Protein AF-A0A6B3HRC8-F1 (afdb_monomer_lite)

Radius of gyration: 22.07 Å; chains: 1; bounding box: 41×52×75 Å

Sequence (141 aa):
MSVVTNTTTIGAIDAPSRRNTELALVIFAVAISVFAYANVGLALNGELPSGMLGYGAGLALLGGVAHLVVRRFAKYADPLLLPLATLLNGLGLALIWRLDQSERLLAHPSFAPAASKQLIFSAMGVALFVGVLLLLKDHRI

Secondary structure (DSSP, 8-state):
-------------PPP-THHHHHHHHHHHHHHHHHHHHHHHHHHHSS--TTHHHHHHHHHHHHHHHHHHHHHH-TTS-TTHHHHHHHHHHHHHHHHHHHHT-HHHHTSTT----HHHHHHHHHHHHHHHHHHHHH------

pLDDT: mean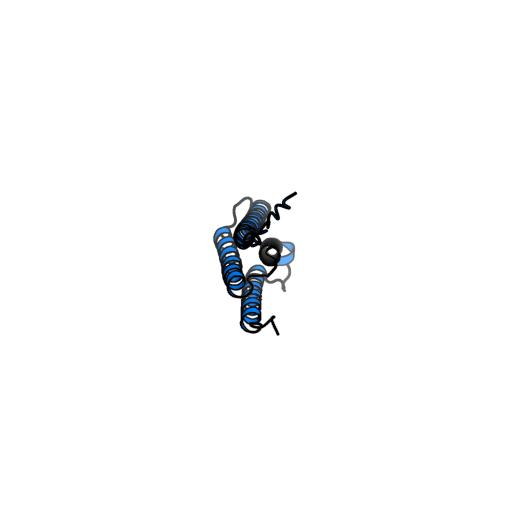 85.79, std 12.21, range [46.91, 97.81]

Foldseek 3Di:
DDDDDDPPPPDPPPDPQCLVVLLVLLLVLLVVLLVLLQVLCCVQPVDGDPCSVVLSVLLCVLLVVLSVLCVVQVSPDDSVPSSVVSNVLSNVLSVLVSVQPDPVQVPDPPHDRCSVVSSVVSVVVSVVVSVVSVVPSDPDD

Structure (mmCIF, N/CA/C/O backbone):
data_AF-A0A6B3HRC8-F1
#
_entry.id   AF-A0A6B3HRC8-F1
#
loop_
_atom_site.group_PDB
_atom_site.id
_atom_site.type_symbol
_atom_site.label_atom_id
_atom_site.label_alt_id
_atom_site.label_comp_id
_atom_site.label_asym_id
_atom_site.label_entity_id
_atom_site.label_seq_id
_atom_site.pdbx_PDB_ins_code
_atom_site.Cartn_x
_atom_site.Cartn_y
_atom_site.Cartn_z
_atom_site.occupancy
_atom_site.B_iso_or_equiv
_atom_site.auth_seq_id
_atom_site.auth_comp_id
_atom_site.auth_asym_id
_atom_site.auth_atom_id
_atom_site.pdbx_PDB_model_num
ATOM 1 N N . MET A 1 1 ? -20.552 32.355 56.752 1.00 49.25 1 MET A N 1
ATOM 2 C CA . MET A 1 1 ? -19.609 32.274 55.618 1.00 49.25 1 MET A CA 1
ATOM 3 C C . MET A 1 1 ? -19.989 31.030 54.821 1.00 49.25 1 MET A C 1
ATOM 5 O O . MET A 1 1 ? -19.709 29.930 55.272 1.00 49.25 1 MET A O 1
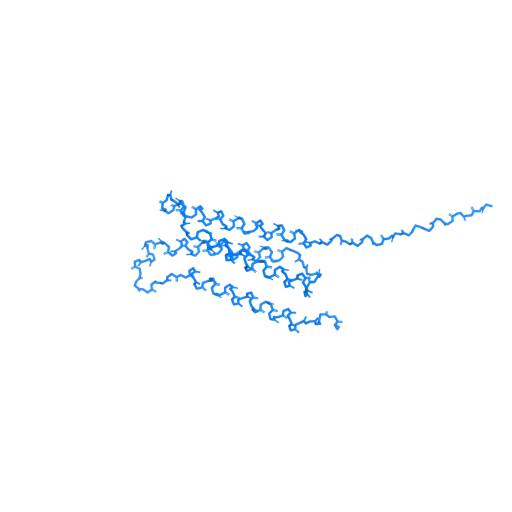ATOM 9 N N . SER A 1 2 ? -20.787 31.180 53.759 1.00 58.62 2 SER A N 1
ATOM 10 C CA . SER A 1 2 ? -21.321 30.059 52.970 1.00 58.62 2 SER A CA 1
ATOM 11 C C . SER A 1 2 ? -20.277 29.583 51.960 1.00 58.62 2 SER A C 1
ATOM 13 O O . SER A 1 2 ? -19.812 30.359 51.129 1.00 58.62 2 SER A O 1
ATOM 15 N N . VAL A 1 3 ? -19.889 28.312 52.048 1.00 65.38 3 VAL A N 1
ATOM 16 C CA . VAL A 1 3 ? -18.985 27.675 51.084 1.00 65.38 3 VAL A CA 1
ATOM 17 C C . VAL A 1 3 ? -19.793 27.337 49.832 1.00 65.38 3 VAL A C 1
ATOM 19 O O . VAL A 1 3 ? -20.737 26.556 49.897 1.00 65.38 3 VAL A O 1
ATOM 22 N N . VAL A 1 4 ? -19.442 27.947 48.700 1.00 66.88 4 VAL A N 1
ATOM 23 C CA . VAL A 1 4 ? -20.005 27.610 47.387 1.00 66.88 4 VAL A CA 1
ATOM 24 C C . VAL A 1 4 ? -19.203 26.439 46.820 1.00 66.88 4 VAL A C 1
ATOM 26 O O . VAL A 1 4 ? -18.062 26.607 46.395 1.00 66.88 4 VAL A O 1
ATOM 29 N N . THR A 1 5 ? -19.778 25.240 46.826 1.00 67.50 5 THR A N 1
ATOM 30 C CA . THR A 1 5 ? -19.217 24.062 46.154 1.00 67.50 5 THR A CA 1
ATOM 31 C C . THR A 1 5 ? -19.609 24.077 44.678 1.00 67.50 5 THR A C 1
ATOM 33 O O . THR A 1 5 ? -20.665 23.588 44.283 1.00 67.50 5 THR A O 1
ATOM 36 N N . ASN A 1 6 ? -18.740 24.636 43.836 1.00 67.12 6 ASN A N 1
ATOM 37 C CA . ASN A 1 6 ? -18.862 24.495 42.387 1.00 67.12 6 ASN A CA 1
ATOM 38 C C . ASN A 1 6 ? -18.489 23.059 41.996 1.00 67.12 6 ASN A C 1
ATOM 40 O O . ASN A 1 6 ? -17.318 22.686 41.993 1.00 67.12 6 ASN A O 1
ATOM 44 N N . THR A 1 7 ? -19.496 22.238 41.695 1.00 66.56 7 THR A N 1
ATOM 45 C CA . THR A 1 7 ? -19.292 20.883 41.168 1.00 66.56 7 THR A CA 1
ATOM 46 C C . THR A 1 7 ? -18.969 20.990 39.682 1.00 66.56 7 THR A C 1
ATOM 48 O O . THR A 1 7 ? -19.862 21.044 38.837 1.00 66.56 7 THR A O 1
ATOM 51 N N . THR A 1 8 ? -17.682 21.059 39.349 1.00 65.81 8 THR A N 1
ATOM 52 C CA . THR A 1 8 ? -17.224 21.009 37.959 1.00 65.81 8 THR A CA 1
ATOM 53 C C . THR A 1 8 ? -17.421 19.588 37.437 1.00 65.81 8 THR A C 1
ATOM 55 O O . THR A 1 8 ? -16.609 18.701 37.692 1.00 65.81 8 THR A O 1
ATOM 58 N N . THR A 1 9 ? -18.517 19.351 36.715 1.00 63.00 9 THR A N 1
ATOM 59 C CA . THR A 1 9 ? -18.684 18.121 35.933 1.00 63.00 9 THR A CA 1
ATOM 60 C C . THR A 1 9 ? -17.689 18.185 34.779 1.00 63.00 9 THR A C 1
ATOM 62 O O . THR A 1 9 ? -17.955 18.818 33.759 1.00 63.00 9 THR A O 1
ATOM 65 N N . ILE A 1 10 ? -16.512 17.574 34.940 1.00 62.75 10 ILE A N 1
ATOM 66 C CA . ILE A 1 10 ? -15.626 17.305 33.807 1.00 62.75 10 ILE A CA 1
ATOM 67 C C . ILE A 1 10 ? -16.312 16.199 33.011 1.00 62.75 10 ILE A C 1
ATOM 69 O O . ILE A 1 10 ? -16.168 15.016 33.313 1.00 62.75 10 ILE A O 1
ATOM 73 N N . GLY A 1 11 ? -17.132 16.592 32.035 1.00 58.28 11 GLY A N 1
ATOM 74 C CA . GLY A 1 11 ? -17.613 15.662 31.027 1.00 58.28 11 GLY A CA 1
ATOM 75 C C . GLY A 1 11 ? -16.391 14.997 30.410 1.00 58.28 11 GLY A C 1
ATOM 76 O O . GLY A 1 11 ? -15.488 15.692 29.941 1.00 58.28 11 GLY A O 1
ATOM 77 N N . ALA A 1 12 ? -16.327 13.667 30.466 1.00 60.91 12 ALA A N 1
ATOM 78 C CA . ALA A 1 12 ? -15.347 12.917 29.704 1.00 60.91 12 ALA A CA 1
ATOM 79 C C . ALA A 1 12 ? -15.571 13.292 28.237 1.00 60.91 12 ALA A C 1
ATOM 81 O O . ALA A 1 12 ? -16.543 12.871 27.616 1.00 60.91 12 ALA A O 1
ATOM 82 N N . ILE A 1 13 ? -14.727 14.179 27.718 1.00 58.00 13 ILE A N 1
ATOM 83 C CA . ILE A 1 13 ? -14.684 14.489 26.299 1.00 58.00 13 ILE A CA 1
ATOM 84 C C . ILE A 1 13 ? -14.255 13.173 25.662 1.00 58.00 13 ILE A C 1
ATOM 86 O O . ILE A 1 13 ? -13.086 12.797 25.766 1.00 58.00 13 ILE A O 1
ATOM 90 N N . ASP A 1 14 ? -15.214 12.419 25.120 1.00 57.19 14 ASP A N 1
ATOM 91 C CA . ASP A 1 14 ? -14.925 11.187 24.398 1.00 57.19 14 ASP A CA 1
ATOM 92 C C . ASP A 1 14 ? -13.821 11.508 23.394 1.00 57.19 14 ASP A C 1
ATOM 94 O O . ASP A 1 14 ? -13.958 12.421 22.571 1.00 57.19 14 ASP A O 1
ATOM 98 N N . ALA A 1 15 ? -12.687 10.813 23.514 1.00 55.28 15 ALA A N 1
ATOM 99 C CA . ALA A 1 15 ? -11.543 11.071 22.659 1.00 55.28 15 ALA A CA 1
ATOM 100 C C . ALA A 1 15 ? -12.014 11.007 21.194 1.00 55.28 15 ALA A C 1
ATOM 102 O O . ALA A 1 15 ? -12.642 10.013 20.807 1.00 55.28 15 ALA A O 1
ATOM 103 N N . PRO A 1 16 ? -11.754 12.047 20.377 1.00 58.09 16 PRO A N 1
ATOM 104 C CA . PRO A 1 16 ? -12.286 12.127 19.024 1.00 58.09 16 PRO A CA 1
ATOM 105 C C . PRO A 1 16 ? -11.946 10.853 18.254 1.00 58.09 16 PRO A C 1
ATOM 107 O O . PRO A 1 16 ? -10.816 10.356 18.314 1.00 58.09 16 PRO A O 1
ATOM 110 N N . SER A 1 17 ? -12.933 10.286 17.552 1.00 61.25 17 SER A N 1
ATOM 111 C CA . SER A 1 17 ? -12.747 9.003 16.879 1.00 61.25 17 SER A CA 1
ATOM 112 C C . SER A 1 17 ? -11.637 9.131 15.832 1.00 61.25 17 SER A C 1
ATOM 114 O O . SER A 1 17 ? -11.820 9.767 14.793 1.00 61.25 17 SER A O 1
ATOM 116 N N . ARG A 1 18 ? -10.487 8.496 16.072 1.00 71.56 18 ARG A N 1
ATOM 117 C CA . ARG A 1 18 ? -9.304 8.575 15.195 1.00 71.56 18 ARG A CA 1
ATOM 118 C C . ARG A 1 18 ? -9.462 7.830 13.856 1.00 71.56 18 ARG A C 1
ATOM 120 O O . ARG A 1 18 ? -8.503 7.683 13.108 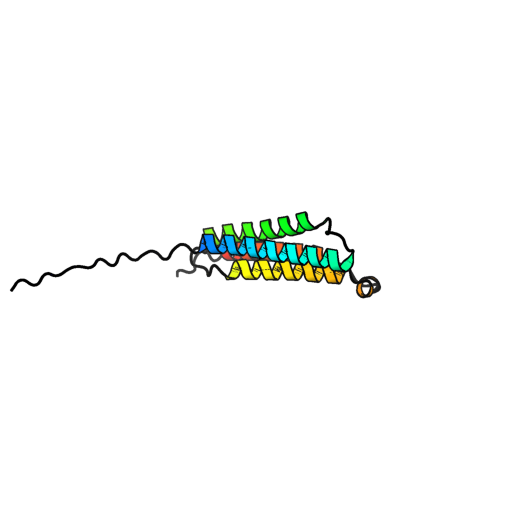1.00 71.56 18 ARG A O 1
ATOM 127 N N . ARG A 1 19 ? -10.671 7.357 13.526 1.00 77.75 19 ARG A N 1
ATOM 128 C CA . ARG A 1 19 ? -10.963 6.558 12.320 1.00 77.75 19 ARG A CA 1
ATOM 129 C C . ARG A 1 19 ? -10.995 7.383 11.038 1.00 77.75 19 ARG A C 1
ATOM 131 O O . ARG A 1 19 ? -10.601 6.879 9.996 1.00 77.75 19 ARG A O 1
ATOM 138 N N . ASN A 1 20 ? -11.390 8.654 11.112 1.00 84.50 20 ASN A N 1
ATOM 139 C CA . ASN A 1 20 ? -11.276 9.554 9.959 1.00 84.50 20 ASN A CA 1
ATOM 140 C C . ASN A 1 20 ? -9.801 9.830 9.632 1.00 84.50 20 ASN A C 1
ATOM 142 O O . ASN A 1 20 ? -9.429 9.885 8.464 1.00 84.50 20 ASN A O 1
ATOM 146 N N . THR A 1 21 ? -8.955 9.936 10.664 1.00 87.12 21 THR A N 1
ATOM 147 C CA . THR A 1 21 ? -7.500 10.036 10.508 1.00 87.12 21 THR A CA 1
ATOM 148 C C . THR A 1 21 ? -6.928 8.770 9.882 1.00 87.12 21 THR A C 1
ATOM 150 O O . THR A 1 21 ? -6.150 8.869 8.946 1.00 87.12 21 THR A O 1
ATOM 153 N N . GLU A 1 22 ? -7.350 7.588 10.336 1.00 91.25 22 GLU A N 1
ATOM 154 C CA . GLU A 1 22 ? -6.955 6.318 9.716 1.00 91.25 22 GLU A CA 1
ATOM 155 C C . GLU A 1 22 ? -7.315 6.272 8.226 1.00 91.25 22 GLU A C 1
ATOM 157 O O . GLU A 1 22 ? -6.445 5.983 7.413 1.00 91.25 22 GLU A O 1
ATOM 162 N N . LEU A 1 23 ? -8.554 6.613 7.846 1.00 91.94 23 LEU A N 1
ATOM 163 C CA . LEU A 1 23 ? -8.960 6.641 6.437 1.00 91.94 23 LEU A CA 1
ATOM 164 C C . LEU A 1 23 ? -8.097 7.612 5.620 1.00 91.94 23 LEU A C 1
ATOM 166 O O . LEU A 1 23 ? -7.625 7.255 4.542 1.00 91.94 23 LEU A O 1
ATOM 170 N N . ALA A 1 24 ? -7.857 8.820 6.141 1.00 93.88 24 ALA A N 1
ATOM 171 C CA . ALA A 1 24 ? -6.999 9.803 5.487 1.00 93.88 24 ALA A CA 1
ATOM 172 C C . ALA A 1 24 ? -5.567 9.274 5.303 1.00 93.88 24 ALA A C 1
ATOM 174 O O . ALA A 1 24 ? -4.982 9.436 4.235 1.00 93.88 24 ALA A O 1
ATOM 175 N N . LEU A 1 25 ? -5.025 8.588 6.313 1.00 94.12 25 LEU A N 1
ATOM 176 C CA . LEU A 1 25 ? -3.702 7.975 6.255 1.00 94.12 25 LEU A CA 1
ATOM 177 C C . LEU A 1 25 ? -3.649 6.786 5.287 1.00 94.12 25 LEU A C 1
ATOM 179 O O . LEU A 1 25 ? -2.647 6.634 4.597 1.00 94.12 25 LEU A O 1
ATOM 183 N N . VAL A 1 26 ? -4.705 5.970 5.183 1.00 95.31 26 VAL A N 1
ATOM 184 C CA . VAL A 1 26 ? -4.794 4.894 4.177 1.00 95.31 26 VAL A CA 1
ATOM 185 C C . VAL A 1 26 ? -4.815 5.488 2.769 1.00 95.31 26 VAL A C 1
ATOM 187 O O . VAL A 1 26 ? -4.053 5.047 1.912 1.00 95.31 26 VAL A O 1
ATOM 190 N N . ILE A 1 27 ? -5.628 6.522 2.525 1.00 96.56 27 ILE A N 1
ATOM 191 C CA . ILE A 1 27 ? -5.662 7.221 1.229 1.00 96.56 27 ILE A CA 1
ATOM 192 C C . ILE A 1 27 ? -4.281 7.796 0.901 1.00 96.56 27 ILE A C 1
ATOM 194 O O . ILE A 1 27 ? -3.782 7.621 -0.210 1.00 96.56 27 ILE A O 1
ATOM 198 N N . PHE A 1 28 ? -3.636 8.436 1.875 1.00 97.12 28 PHE A N 1
ATOM 199 C CA . PHE A 1 28 ? -2.296 8.989 1.711 1.00 97.12 28 PHE A CA 1
ATOM 200 C C . PHE A 1 28 ? -1.248 7.902 1.421 1.00 97.12 28 PHE A C 1
ATOM 202 O O . PHE A 1 28 ? -0.428 8.058 0.518 1.00 97.12 28 PHE A O 1
ATOM 209 N N . ALA A 1 29 ? -1.313 6.763 2.114 1.00 97.00 29 ALA A N 1
ATOM 210 C CA . ALA A 1 29 ? -0.451 5.610 1.872 1.00 97.00 29 ALA A CA 1
ATOM 211 C C . ALA A 1 29 ? -0.607 5.047 0.451 1.00 97.00 29 ALA A C 1
ATOM 213 O O . ALA A 1 29 ? 0.389 4.747 -0.216 1.00 97.00 29 ALA A O 1
ATOM 214 N N . VAL A 1 30 ? -1.846 4.942 -0.039 1.00 96.81 30 VAL A N 1
ATOM 215 C CA . VAL A 1 30 ? -2.134 4.533 -1.420 1.00 96.81 30 VAL A CA 1
ATOM 216 C C . VAL A 1 30 ? -1.565 5.554 -2.405 1.00 96.81 30 VAL A C 1
ATOM 218 O O . VAL A 1 30 ? -0.893 5.160 -3.356 1.00 96.81 30 VAL A O 1
ATOM 221 N N . ALA A 1 31 ? -1.757 6.853 -2.159 1.00 97.25 31 ALA A N 1
ATOM 222 C CA . ALA A 1 31 ? -1.228 7.913 -3.016 1.00 97.25 31 ALA A CA 1
ATOM 223 C C . ALA A 1 31 ? 0.305 7.853 -3.133 1.00 97.25 31 ALA A C 1
ATOM 225 O O . ALA A 1 31 ? 0.832 7.886 -4.245 1.00 97.25 31 ALA A O 1
ATOM 226 N N . ILE A 1 32 ? 1.020 7.678 -2.014 1.00 97.81 32 ILE A N 1
ATOM 227 C CA . ILE A 1 32 ? 2.482 7.496 -2.018 1.00 97.81 32 ILE A CA 1
ATOM 228 C C . ILE A 1 32 ? 2.870 6.251 -2.819 1.00 97.81 32 ILE A C 1
ATOM 230 O O . ILE A 1 32 ? 3.787 6.297 -3.636 1.00 97.81 32 ILE A O 1
ATOM 234 N N . SER A 1 33 ? 2.165 5.141 -2.612 1.00 96.44 33 SER A N 1
ATOM 235 C CA . SER A 1 33 ? 2.462 3.871 -3.280 1.00 96.44 33 SER A CA 1
ATOM 236 C C . SER A 1 33 ? 2.272 3.959 -4.795 1.00 96.44 33 SER A C 1
ATOM 238 O O . SER A 1 33 ? 3.067 3.403 -5.552 1.00 96.44 33 SER A O 1
ATOM 240 N N . VAL A 1 34 ? 1.228 4.658 -5.246 1.00 96.25 34 VAL A N 1
ATOM 241 C CA . VAL A 1 34 ? 0.942 4.917 -6.665 1.00 96.25 34 VAL A CA 1
ATOM 242 C C . VAL A 1 34 ? 1.984 5.858 -7.263 1.00 96.25 34 VAL A C 1
ATOM 244 O O . VAL A 1 34 ? 2.473 5.608 -8.364 1.00 96.25 34 VAL A O 1
ATOM 247 N N . PHE A 1 35 ? 2.381 6.896 -6.525 1.00 96.44 35 PHE A N 1
ATOM 248 C CA . PHE A 1 35 ? 3.456 7.791 -6.943 1.00 96.44 35 PHE A CA 1
ATOM 249 C C . PHE A 1 35 ? 4.789 7.045 -7.083 1.00 96.44 35 PHE A C 1
ATOM 251 O O . PHE A 1 35 ? 5.492 7.234 -8.073 1.00 96.44 35 PHE A O 1
ATOM 258 N N . ALA A 1 36 ? 5.120 6.149 -6.150 1.00 96.12 36 ALA A N 1
ATOM 259 C CA . ALA A 1 36 ? 6.306 5.304 -6.248 1.00 96.12 36 ALA A CA 1
ATOM 260 C C . ALA A 1 36 ? 6.268 4.431 -7.512 1.00 96.12 36 ALA A C 1
ATOM 262 O O . ALA A 1 36 ? 7.230 4.424 -8.274 1.00 96.12 36 ALA A O 1
ATOM 263 N N . TYR A 1 37 ? 5.143 3.765 -7.785 1.00 94.38 37 TYR A N 1
ATOM 264 C CA . TYR A 1 37 ? 4.964 2.952 -8.992 1.00 94.38 37 TYR A CA 1
ATOM 265 C C . TYR A 1 37 ? 5.121 3.770 -10.287 1.00 94.38 37 TYR A C 1
ATOM 267 O O . TYR A 1 37 ? 5.821 3.346 -11.208 1.00 94.38 37 TYR A O 1
ATOM 275 N N . ALA A 1 38 ? 4.549 4.978 -10.334 1.00 95.31 38 ALA A N 1
ATOM 276 C CA . ALA A 1 38 ? 4.721 5.901 -11.455 1.00 95.31 38 ALA A CA 1
ATOM 277 C C . ALA A 1 38 ? 6.188 6.311 -11.653 1.00 95.31 38 ALA A C 1
ATOM 279 O O . ALA A 1 38 ? 6.690 6.255 -12.773 1.00 95.31 38 ALA A O 1
ATOM 280 N N . ASN A 1 39 ? 6.897 6.657 -10.571 1.00 96.12 39 ASN A N 1
ATOM 281 C CA . ASN A 1 39 ? 8.321 6.999 -10.632 1.00 96.12 39 ASN A CA 1
ATOM 282 C C . ASN A 1 39 ? 9.169 5.836 -11.146 1.00 96.12 39 ASN A C 1
ATOM 284 O O . ASN A 1 39 ? 10.085 6.058 -11.932 1.00 96.12 39 ASN A O 1
ATOM 288 N N . VAL A 1 40 ? 8.866 4.600 -10.739 1.00 93.81 40 VAL A N 1
ATOM 289 C CA . VAL A 1 40 ? 9.564 3.419 -11.260 1.00 93.81 40 VAL A CA 1
ATOM 290 C C . VAL A 1 40 ? 9.354 3.290 -12.769 1.00 93.81 40 VAL A C 1
ATOM 292 O O . VAL A 1 40 ? 10.321 3.065 -13.489 1.00 93.81 40 VAL A O 1
ATOM 295 N N . GLY A 1 41 ? 8.124 3.464 -13.258 1.00 91.56 41 GLY A N 1
ATOM 296 C CA . GLY A 1 41 ? 7.828 3.404 -14.691 1.00 91.56 41 GLY A CA 1
ATOM 297 C C . GLY A 1 41 ? 8.572 4.450 -15.505 1.00 91.56 41 GLY A C 1
ATOM 298 O O . GLY A 1 41 ? 9.239 4.115 -16.482 1.00 91.56 41 GLY A O 1
ATOM 299 N N . LEU A 1 42 ? 8.526 5.698 -15.036 1.00 94.25 42 LEU A N 1
ATOM 300 C CA . LEU A 1 42 ? 9.247 6.809 -15.648 1.00 94.25 42 LEU A CA 1
ATOM 301 C C . LEU A 1 42 ? 10.761 6.568 -15.646 1.00 94.25 42 LEU A C 1
ATOM 303 O O . LEU A 1 42 ? 11.425 6.850 -16.637 1.00 94.25 42 LEU A O 1
ATOM 307 N N . ALA A 1 43 ? 11.306 6.008 -14.565 1.00 92.00 43 ALA A N 1
ATOM 308 C CA . ALA A 1 43 ? 12.731 5.713 -14.456 1.00 92.00 43 ALA A CA 1
ATOM 309 C C . ALA A 1 43 ? 13.192 4.554 -15.355 1.00 92.00 43 ALA A C 1
ATOM 311 O O . ALA A 1 43 ? 14.366 4.509 -15.714 1.00 92.00 43 ALA A O 1
ATOM 312 N N . LEU A 1 44 ? 12.308 3.606 -15.679 1.00 89.81 44 LEU A N 1
ATOM 313 C CA . LEU A 1 44 ? 12.637 2.451 -16.519 1.00 89.81 44 LEU A CA 1
ATOM 314 C C . LEU A 1 44 ? 12.410 2.732 -18.007 1.00 89.81 44 LEU A C 1
ATOM 316 O O . LEU A 1 44 ? 13.296 2.477 -18.814 1.00 89.81 44 LEU A O 1
ATOM 320 N N . ASN A 1 45 ? 11.239 3.265 -18.358 1.00 88.19 45 ASN A N 1
ATOM 321 C CA . ASN A 1 45 ? 10.762 3.339 -19.742 1.00 88.19 45 ASN A CA 1
ATOM 322 C C . ASN A 1 45 ? 10.478 4.775 -20.213 1.00 88.19 45 ASN A C 1
ATOM 324 O O . ASN A 1 45 ? 10.097 4.969 -21.361 1.00 88.19 45 ASN A O 1
ATOM 328 N N . GLY A 1 46 ? 10.607 5.785 -19.343 1.00 89.44 46 GLY A N 1
ATOM 329 C CA . GLY A 1 46 ? 10.265 7.177 -19.667 1.00 89.44 46 GLY A CA 1
ATOM 330 C C . GLY A 1 46 ? 8.761 7.465 -19.758 1.00 89.44 46 GLY A C 1
ATOM 331 O O . GLY A 1 46 ? 8.373 8.594 -20.042 1.00 89.44 46 GLY A O 1
ATOM 332 N N . GLU A 1 47 ? 7.910 6.476 -19.478 1.00 89.12 47 GLU A N 1
ATOM 333 C CA . GLU A 1 47 ? 6.456 6.566 -19.618 1.00 89.12 47 GLU A CA 1
ATOM 334 C C . GLU A 1 47 ? 5.729 6.112 -18.347 1.00 89.12 47 GLU A C 1
ATOM 336 O O . GLU A 1 47 ? 6.258 5.371 -17.512 1.00 89.12 47 GLU A O 1
ATOM 341 N N . LEU A 1 48 ? 4.480 6.559 -18.195 1.00 89.56 48 LEU A N 1
ATOM 342 C CA . LEU A 1 48 ? 3.611 6.110 -17.112 1.00 89.56 48 LEU A CA 1
ATOM 343 C C . LEU A 1 48 ? 3.198 4.647 -17.344 1.00 89.56 48 LEU A C 1
ATOM 345 O O . LEU A 1 48 ? 2.676 4.330 -18.415 1.00 89.56 48 LEU A O 1
ATOM 349 N N . PRO A 1 49 ? 3.352 3.750 -16.352 1.00 88.44 49 PRO A N 1
ATOM 350 C CA . PRO A 1 49 ? 2.934 2.364 -16.506 1.00 88.44 49 PRO A CA 1
ATOM 351 C C . PRO A 1 49 ? 1.429 2.249 -16.772 1.00 88.44 49 PRO A C 1
ATOM 353 O O . PRO A 1 49 ? 0.614 2.755 -15.998 1.00 88.44 49 PRO A O 1
ATOM 356 N N . SER A 1 50 ? 1.039 1.485 -17.793 1.00 85.62 50 SER A N 1
ATOM 357 C CA . SER A 1 50 ? -0.375 1.205 -18.099 1.00 85.62 50 SER A CA 1
ATOM 358 C C . SER A 1 50 ? -1.114 0.508 -16.943 1.00 85.62 50 SER A C 1
ATOM 360 O O . SER A 1 50 ? -2.315 0.697 -16.756 1.00 85.62 50 SER A O 1
ATOM 362 N N . GLY A 1 51 ? -0.388 -0.244 -16.109 1.00 85.94 51 GLY A N 1
ATOM 363 C CA . GLY A 1 51 ? -0.911 -0.919 -14.918 1.00 85.94 51 GLY A CA 1
ATOM 364 C C . GLY A 1 51 ? -1.186 -0.011 -13.713 1.00 85.94 51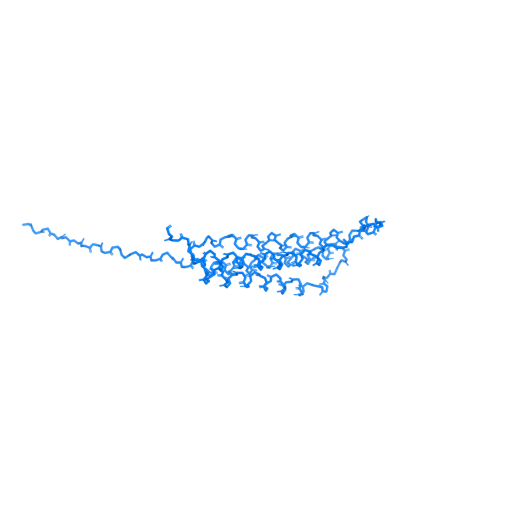 GLY A C 1
ATOM 365 O O . GLY A 1 51 ? -1.692 -0.499 -12.703 1.00 85.94 51 GLY A O 1
ATOM 366 N N . MET A 1 52 ? -0.882 1.291 -13.782 1.00 88.94 52 MET A N 1
ATOM 367 C CA . MET A 1 52 ? -0.959 2.213 -12.638 1.00 88.94 52 MET A CA 1
ATOM 368 C C . MET A 1 52 ? -2.359 2.288 -12.021 1.00 88.94 52 MET A C 1
ATOM 370 O O . MET A 1 52 ? -2.494 2.271 -10.796 1.00 88.94 52 MET A O 1
ATOM 374 N N . LEU A 1 53 ? -3.403 2.316 -12.857 1.00 90.19 53 LEU A N 1
ATOM 375 C CA . LEU A 1 53 ? -4.789 2.321 -12.387 1.00 90.19 53 LEU A CA 1
ATOM 376 C C . LEU A 1 53 ? -5.147 1.018 -11.667 1.00 90.19 53 LEU A C 1
ATOM 378 O O . LEU A 1 53 ? -5.735 1.066 -10.592 1.00 90.19 53 LEU A O 1
ATOM 382 N N . GLY A 1 54 ? -4.760 -0.135 -12.220 1.00 90.88 54 GLY A N 1
ATOM 383 C CA . GLY A 1 54 ? -5.018 -1.439 -11.603 1.00 90.88 54 GLY A CA 1
ATOM 384 C C . GLY A 1 54 ? -4.279 -1.609 -10.276 1.00 90.88 54 GLY A C 1
ATOM 385 O O . GLY A 1 54 ? -4.861 -2.058 -9.291 1.00 90.88 54 GLY A O 1
ATOM 386 N N . TYR A 1 55 ? -3.020 -1.176 -10.225 1.00 90.50 55 TYR A N 1
ATOM 387 C CA . TYR A 1 55 ? -2.209 -1.157 -9.013 1.00 90.50 55 TYR A CA 1
ATOM 388 C C . TYR A 1 55 ? -2.835 -0.270 -7.923 1.00 90.50 55 TYR A C 1
ATOM 390 O O . TYR A 1 55 ? -3.042 -0.718 -6.793 1.00 90.50 55 TYR 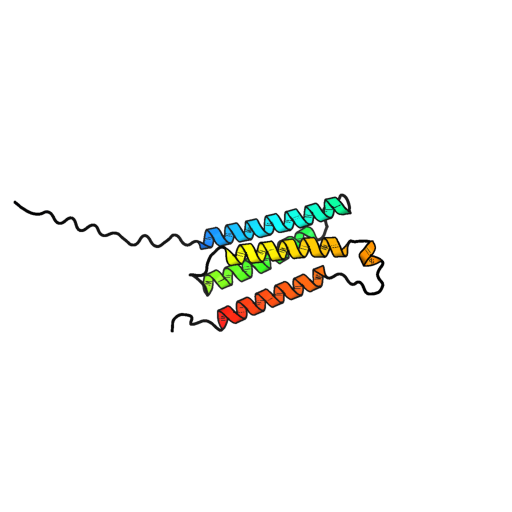A O 1
ATOM 398 N N . GLY A 1 56 ? -3.194 0.972 -8.267 1.00 92.56 56 GLY A N 1
ATOM 399 C CA . GLY A 1 56 ? -3.802 1.914 -7.328 1.00 92.56 56 GLY A CA 1
ATOM 400 C C . GLY A 1 56 ? -5.174 1.454 -6.843 1.00 92.56 56 GLY A C 1
ATOM 401 O O . GLY A 1 56 ? -5.439 1.478 -5.643 1.00 92.56 56 GLY A O 1
ATOM 402 N N . ALA A 1 57 ? -6.022 0.972 -7.755 1.00 93.62 57 ALA A N 1
ATOM 403 C CA . ALA A 1 57 ? -7.338 0.437 -7.424 1.00 93.62 57 ALA A CA 1
ATOM 404 C C . ALA A 1 57 ? -7.241 -0.812 -6.537 1.00 93.62 57 ALA A C 1
ATOM 406 O O . ALA A 1 57 ? -7.983 -0.921 -5.564 1.00 93.62 57 ALA A O 1
ATOM 407 N N . GLY A 1 58 ? -6.305 -1.723 -6.822 1.00 92.75 58 GLY A N 1
ATOM 408 C CA . GLY A 1 58 ? -6.073 -2.919 -6.013 1.00 92.75 58 GLY A CA 1
ATOM 409 C C . GLY A 1 58 ? -5.661 -2.584 -4.579 1.00 92.75 58 GLY A C 1
ATOM 410 O O . GLY A 1 58 ? -6.256 -3.097 -3.632 1.00 92.75 58 GLY A O 1
ATOM 411 N N . LEU A 1 59 ? -4.701 -1.670 -4.402 1.00 93.88 59 LEU A N 1
ATOM 412 C CA . LEU A 1 59 ? -4.281 -1.215 -3.072 1.00 93.88 59 LEU A CA 1
ATOM 413 C C . LEU A 1 59 ? -5.388 -0.458 -2.333 1.00 93.88 59 LEU A C 1
ATOM 415 O O . LEU A 1 59 ? -5.599 -0.700 -1.145 1.00 93.88 59 LEU A O 1
ATOM 419 N N . ALA A 1 60 ? -6.115 0.423 -3.024 1.00 94.69 60 ALA A N 1
ATOM 420 C CA . ALA A 1 60 ? -7.243 1.146 -2.443 1.00 94.69 60 ALA A CA 1
ATOM 421 C C . ALA A 1 60 ? -8.350 0.190 -1.982 1.00 94.69 60 ALA A C 1
ATOM 423 O O . ALA A 1 60 ? -8.909 0.372 -0.902 1.00 94.69 60 ALA A O 1
ATOM 424 N N . LEU A 1 61 ? -8.635 -0.850 -2.768 1.00 94.81 61 LEU A N 1
ATOM 425 C CA . LEU A 1 61 ? -9.616 -1.872 -2.424 1.00 94.81 61 LEU A CA 1
ATOM 426 C C . LEU A 1 61 ? -9.162 -2.669 -1.199 1.00 94.81 61 LEU A C 1
ATOM 428 O O . LEU A 1 61 ? -9.923 -2.779 -0.240 1.00 94.81 61 LEU A O 1
ATOM 432 N N . LEU A 1 62 ? -7.926 -3.177 -1.186 1.00 93.06 62 LEU A N 1
ATOM 433 C CA . LEU A 1 62 ? -7.395 -3.944 -0.054 1.00 93.06 62 LEU A CA 1
ATOM 434 C C . LEU A 1 62 ? -7.361 -3.112 1.237 1.00 93.06 62 LEU A C 1
ATOM 436 O O . LEU A 1 62 ? -7.873 -3.555 2.267 1.00 93.06 62 LEU A O 1
ATOM 440 N N . GLY A 1 63 ? -6.819 -1.892 1.174 1.00 93.62 63 GLY A N 1
ATOM 441 C CA . GLY A 1 63 ? -6.767 -0.974 2.313 1.00 93.62 63 GLY A CA 1
ATOM 442 C C . GLY A 1 63 ? -8.158 -0.540 2.779 1.00 93.62 63 GLY A C 1
ATOM 443 O O . GLY A 1 63 ? -8.426 -0.503 3.978 1.00 93.62 63 GLY A O 1
ATOM 444 N N . GLY A 1 64 ? -9.075 -0.279 1.844 1.00 93.56 64 GLY A N 1
ATOM 445 C CA . GLY A 1 64 ? -10.458 0.093 2.134 1.00 93.56 64 GLY A CA 1
ATOM 446 C C . GLY A 1 64 ? -11.246 -1.029 2.810 1.00 93.56 64 GLY A C 1
ATOM 447 O O . GLY A 1 64 ? -11.897 -0.793 3.827 1.00 93.56 64 GLY A O 1
ATOM 448 N N . VAL A 1 65 ? -11.148 -2.262 2.304 1.00 93.69 65 VAL A N 1
ATOM 449 C CA . VAL A 1 65 ? -11.778 -3.438 2.926 1.00 93.69 65 VAL A CA 1
ATOM 450 C C . VAL A 1 65 ? -11.240 -3.643 4.338 1.00 93.69 65 VAL A C 1
ATOM 452 O O . VAL A 1 65 ? -12.022 -3.761 5.283 1.00 93.69 65 VAL A O 1
ATOM 455 N N . ALA A 1 66 ? -9.918 -3.621 4.508 1.00 91.88 66 ALA A N 1
ATOM 456 C CA . ALA A 1 66 ? -9.304 -3.775 5.820 1.00 91.88 66 ALA A CA 1
ATOM 457 C C . ALA A 1 66 ? -9.724 -2.652 6.789 1.00 91.88 66 ALA A C 1
ATOM 459 O O . ALA A 1 66 ? -10.041 -2.932 7.945 1.00 91.88 66 ALA A O 1
ATOM 460 N N . HIS A 1 67 ? -9.835 -1.408 6.311 1.00 92.75 67 HIS A N 1
ATOM 461 C CA . HIS A 1 67 ? -10.316 -0.272 7.101 1.00 92.75 67 HIS A CA 1
ATOM 462 C C . HIS A 1 67 ? -11.758 -0.467 7.578 1.00 92.75 67 HIS A C 1
ATOM 464 O O . HIS A 1 67 ? -12.063 -0.255 8.753 1.00 92.75 67 HIS A O 1
ATOM 470 N N . LEU A 1 68 ? -12.657 -0.912 6.695 1.00 91.94 68 LEU A N 1
ATOM 471 C CA . LEU A 1 68 ? -14.050 -1.188 7.055 1.00 91.94 68 LEU A CA 1
ATOM 472 C C . LEU A 1 68 ? -14.152 -2.286 8.123 1.00 91.94 68 LEU A C 1
ATOM 474 O O . LEU A 1 68 ? -14.940 -2.161 9.065 1.00 91.94 68 LEU A O 1
ATOM 478 N N . VAL A 1 69 ? -13.328 -3.330 8.011 1.00 90.19 69 VAL A N 1
ATOM 479 C CA . VAL A 1 69 ? -13.287 -4.428 8.984 1.00 90.19 69 VAL A CA 1
ATOM 480 C C . VAL A 1 69 ? -12.753 -3.939 10.332 1.00 90.19 69 VAL A C 1
ATOM 482 O O . VAL A 1 69 ? -13.408 -4.150 11.353 1.00 90.19 69 VAL A O 1
ATOM 485 N N . VAL A 1 70 ? -11.633 -3.212 10.358 1.00 88.50 70 VAL A N 1
ATOM 486 C CA . VAL A 1 70 ? -11.075 -2.626 11.593 1.00 88.50 70 VAL A CA 1
ATOM 487 C C . VAL A 1 70 ? -12.075 -1.680 12.248 1.00 88.50 70 VAL A C 1
ATOM 489 O O . VAL A 1 70 ? -12.307 -1.754 13.455 1.00 88.50 70 VAL A O 1
ATOM 492 N N . ARG A 1 71 ? -12.749 -0.841 11.457 1.00 86.94 71 ARG A N 1
ATOM 493 C CA . ARG A 1 71 ? -13.784 0.073 11.950 1.00 86.94 71 ARG A CA 1
ATOM 494 C C . ARG A 1 71 ? -14.938 -0.668 12.627 1.00 86.94 71 ARG A C 1
ATOM 496 O O . ARG A 1 71 ? -15.508 -0.139 13.583 1.00 86.94 71 ARG A O 1
ATOM 503 N N . ARG A 1 72 ? -15.295 -1.863 12.145 1.00 84.94 72 ARG A N 1
ATOM 504 C CA . ARG A 1 72 ? -16.408 -2.651 12.688 1.00 84.94 72 ARG A CA 1
ATOM 505 C C . ARG A 1 72 ? -16.014 -3.506 13.892 1.00 84.94 72 ARG A C 1
ATOM 507 O O . ARG A 1 72 ? -16.781 -3.543 14.852 1.00 84.94 72 ARG A O 1
ATOM 514 N N . PHE A 1 73 ? -14.867 -4.178 13.835 1.00 82.50 73 PHE A N 1
ATOM 515 C CA . PHE A 1 73 ? -14.478 -5.215 14.800 1.00 82.50 73 PHE A CA 1
ATOM 516 C C . PHE A 1 73 ? -13.416 -4.759 15.807 1.00 82.50 73 PHE A C 1
ATOM 518 O O . PHE A 1 73 ? -13.359 -5.290 16.909 1.00 82.50 73 PHE A O 1
ATOM 525 N N . ALA A 1 74 ? -12.630 -3.730 15.487 1.00 81.38 74 ALA A N 1
ATOM 526 C CA . ALA A 1 74 ? -11.500 -3.279 16.295 1.00 81.38 74 ALA A CA 1
ATOM 527 C C . ALA A 1 74 ? -11.549 -1.760 16.556 1.00 81.38 74 ALA A C 1
ATOM 529 O O . ALA A 1 74 ? -10.582 -1.034 16.331 1.00 81.38 74 ALA A O 1
ATOM 530 N N . LYS A 1 75 ? -12.685 -1.260 17.075 1.00 75.31 75 LYS A N 1
ATOM 531 C CA . LYS A 1 75 ? -12.951 0.183 17.289 1.00 75.31 75 LYS A CA 1
ATOM 532 C C . LYS A 1 75 ? -11.879 0.906 18.120 1.00 75.31 75 LYS A C 1
ATOM 534 O O . LYS A 1 75 ? -11.690 2.108 17.921 1.00 75.31 75 LYS A O 1
ATOM 539 N N . TYR A 1 76 ? -11.157 0.197 18.986 1.00 75.88 76 TYR A N 1
ATOM 540 C CA . TYR A 1 76 ? -10.115 0.745 19.866 1.00 75.88 76 TYR A CA 1
ATOM 541 C C . TYR A 1 76 ? -8.673 0.471 19.399 1.00 75.88 76 TYR A C 1
ATOM 543 O O . TYR A 1 76 ? -7.744 0.881 20.083 1.00 75.88 76 TYR A O 1
ATOM 551 N N . ALA A 1 77 ? -8.465 -0.193 18.255 1.00 79.38 77 ALA A N 1
ATOM 552 C CA . ALA A 1 77 ? -7.121 -0.439 17.724 1.00 79.38 77 ALA A CA 1
ATOM 553 C C . ALA A 1 77 ? -6.390 0.863 17.357 1.00 79.38 77 ALA A C 1
ATOM 555 O O . ALA A 1 77 ? -7.030 1.853 16.992 1.00 79.38 77 ALA A O 1
ATOM 556 N N . ASP A 1 78 ? -5.059 0.852 17.395 1.00 85.81 78 ASP A N 1
ATOM 557 C CA . ASP A 1 78 ? -4.247 1.989 16.959 1.00 85.81 78 ASP A CA 1
ATOM 558 C C . ASP A 1 78 ? -4.532 2.324 15.473 1.00 85.81 78 ASP A C 1
ATOM 560 O O . ASP A 1 78 ? -4.410 1.444 14.614 1.00 85.81 78 ASP A O 1
ATOM 564 N N . PRO A 1 79 ? -4.927 3.571 15.140 1.00 84.44 79 PRO A N 1
ATOM 565 C CA . PRO A 1 79 ? -5.220 3.994 13.769 1.00 84.44 79 PRO A CA 1
ATOM 566 C C . PRO A 1 79 ? -3.999 4.025 12.832 1.00 84.44 79 PRO A C 1
ATOM 568 O O . PRO A 1 79 ? -4.182 4.228 11.637 1.00 84.44 79 PRO A O 1
ATOM 571 N N . LEU A 1 80 ? -2.767 3.871 13.329 1.00 90.44 80 LEU A N 1
ATOM 572 C CA . LEU A 1 80 ? -1.548 3.956 12.514 1.00 90.44 80 LEU A CA 1
ATOM 573 C C . LEU A 1 80 ? -1.149 2.635 11.852 1.00 90.44 80 LEU A C 1
ATOM 575 O O . LEU A 1 80 ? -0.541 2.646 10.781 1.00 90.44 80 LEU A O 1
ATOM 579 N N . LEU A 1 81 ? -1.499 1.497 12.455 1.00 91.69 81 LEU A N 1
ATOM 580 C CA . LEU A 1 81 ? -1.017 0.188 12.003 1.00 91.69 81 LEU A CA 1
ATOM 581 C C . LEU A 1 81 ? -1.499 -0.162 10.593 1.00 91.69 81 LEU A C 1
ATOM 583 O O . LEU A 1 81 ? -0.706 -0.602 9.762 1.00 91.69 81 LEU A O 1
ATOM 587 N N . LEU A 1 82 ? -2.784 0.065 10.304 1.00 93.06 82 LEU A N 1
ATOM 588 C CA . LEU A 1 82 ? -3.351 -0.257 8.997 1.00 93.06 82 LEU A CA 1
ATOM 589 C C . LEU A 1 82 ? -2.767 0.618 7.866 1.00 93.06 82 LEU A C 1
ATOM 591 O O . LEU A 1 82 ? -2.342 0.054 6.851 1.00 93.06 82 LEU A O 1
ATOM 595 N N . PRO A 1 83 ? -2.682 1.958 8.005 1.00 94.12 83 PRO A N 1
ATOM 596 C CA . PRO A 1 83 ? -2.001 2.793 7.021 1.00 94.12 83 PRO A CA 1
ATOM 597 C C . PRO A 1 83 ? -0.546 2.397 6.774 1.00 94.12 83 PRO A C 1
ATOM 599 O O . PRO A 1 83 ? -0.132 2.316 5.620 1.00 94.12 83 PRO A O 1
ATOM 602 N N . LEU A 1 84 ? 0.224 2.113 7.831 1.00 95.88 84 LEU A N 1
ATOM 603 C CA . LEU A 1 84 ? 1.629 1.717 7.701 1.00 95.88 84 LEU A CA 1
ATOM 604 C C . LEU A 1 84 ? 1.777 0.378 6.975 1.00 95.88 84 LEU A C 1
ATOM 606 O O . LEU A 1 84 ? 2.611 0.260 6.080 1.00 95.88 84 LEU A O 1
ATOM 610 N N . ALA A 1 85 ? 0.937 -0.606 7.306 1.00 95.31 85 ALA A N 1
ATOM 611 C CA . ALA A 1 85 ? 0.905 -1.885 6.603 1.00 95.31 85 ALA A CA 1
ATOM 612 C C . ALA A 1 85 ? 0.545 -1.704 5.120 1.00 95.31 85 ALA A C 1
ATOM 614 O O . ALA A 1 85 ? 1.183 -2.301 4.255 1.00 95.31 85 ALA A O 1
ATOM 615 N N . THR A 1 86 ? -0.430 -0.840 4.818 1.00 95.88 86 THR A N 1
ATOM 616 C CA . THR A 1 86 ? -0.842 -0.524 3.440 1.00 95.88 86 THR A CA 1
ATOM 617 C C . THR A 1 86 ? 0.289 0.144 2.659 1.00 95.88 86 THR A C 1
ATOM 619 O O . THR A 1 86 ? 0.581 -0.262 1.536 1.00 95.88 86 THR A O 1
ATOM 622 N N . LEU A 1 87 ? 0.962 1.129 3.264 1.00 96.88 87 LEU A N 1
ATOM 623 C CA . LEU A 1 87 ? 2.095 1.829 2.662 1.00 96.88 87 LEU A CA 1
ATOM 624 C C . LEU A 1 87 ? 3.247 0.866 2.370 1.00 96.88 87 LEU A C 1
ATOM 626 O O . LEU A 1 87 ? 3.773 0.851 1.261 1.00 96.88 87 LEU A O 1
ATOM 630 N N . LEU A 1 88 ? 3.625 0.048 3.354 1.00 96.62 88 LEU A N 1
ATOM 631 C CA . LEU A 1 88 ? 4.702 -0.924 3.200 1.00 96.62 88 LEU A CA 1
ATOM 632 C C . LEU A 1 88 ? 4.366 -1.958 2.118 1.00 96.62 88 LEU A C 1
ATOM 634 O O . LEU A 1 88 ? 5.231 -2.311 1.319 1.00 96.62 88 LEU A O 1
ATOM 638 N N . ASN A 1 89 ? 3.110 -2.411 2.062 1.00 95.94 89 ASN A N 1
ATOM 639 C CA . ASN A 1 89 ? 2.649 -3.340 1.037 1.00 95.94 89 ASN A CA 1
ATOM 640 C C . ASN A 1 89 ? 2.745 -2.737 -0.368 1.00 95.94 89 ASN A C 1
ATOM 642 O O . ASN A 1 89 ? 3.304 -3.366 -1.266 1.00 95.94 89 ASN A O 1
ATOM 646 N N . GLY A 1 90 ? 2.254 -1.507 -0.538 1.00 95.12 90 GLY A N 1
ATOM 647 C CA . GLY A 1 90 ? 2.330 -0.794 -1.805 1.00 95.12 90 GLY A CA 1
ATOM 648 C C . GLY A 1 90 ? 3.772 -0.544 -2.235 1.00 95.12 90 GLY A C 1
ATOM 649 O O . GLY A 1 90 ? 4.173 -0.963 -3.316 1.00 95.12 90 GLY A O 1
ATOM 650 N N . LEU A 1 91 ? 4.608 0.028 -1.365 1.00 96.56 91 LEU A N 1
ATOM 651 C CA . LEU A 1 91 ? 6.031 0.220 -1.667 1.00 96.56 91 LEU A CA 1
ATOM 652 C C . LEU A 1 91 ? 6.725 -1.095 -2.039 1.00 96.56 91 LEU A C 1
ATOM 654 O O . LEU A 1 91 ? 7.456 -1.137 -3.026 1.00 96.56 91 LEU A O 1
ATOM 658 N N . GLY A 1 92 ? 6.458 -2.179 -1.307 1.00 94.94 92 GLY A N 1
ATOM 659 C CA . GLY A 1 92 ? 6.983 -3.501 -1.639 1.00 94.94 92 GLY A CA 1
ATOM 660 C C . GLY A 1 92 ? 6.577 -3.953 -3.041 1.00 94.94 92 GLY A C 1
ATOM 661 O O . GLY A 1 92 ? 7.413 -4.455 -3.784 1.00 94.94 92 GLY A O 1
ATOM 662 N N . LEU A 1 93 ? 5.317 -3.743 -3.424 1.00 94.00 93 LEU A N 1
ATOM 663 C CA . LEU A 1 93 ? 4.807 -4.115 -4.742 1.00 94.00 93 LEU A CA 1
ATOM 664 C C . LEU A 1 93 ? 5.436 -3.283 -5.869 1.00 94.00 93 LEU A C 1
ATOM 666 O O . LEU A 1 93 ? 5.813 -3.838 -6.900 1.00 94.00 93 LEU A O 1
ATOM 670 N N . ALA A 1 94 ? 5.621 -1.975 -5.663 1.00 94.94 94 ALA A N 1
ATOM 671 C CA . ALA A 1 94 ? 6.329 -1.120 -6.617 1.00 94.94 94 ALA A CA 1
ATOM 672 C C . ALA A 1 94 ? 7.799 -1.539 -6.791 1.00 94.94 94 ALA A C 1
ATOM 674 O O . ALA A 1 94 ? 8.311 -1.571 -7.911 1.00 94.94 94 ALA A O 1
ATOM 675 N N . LEU A 1 95 ? 8.475 -1.893 -5.696 1.00 94.69 95 LEU A N 1
ATOM 676 C CA . LEU A 1 95 ? 9.867 -2.339 -5.725 1.00 94.69 95 LEU A CA 1
ATOM 677 C C . LEU A 1 95 ? 10.025 -3.724 -6.359 1.00 94.69 95 LEU A C 1
ATOM 679 O O . LEU A 1 95 ? 10.955 -3.925 -7.135 1.00 94.69 95 LEU A O 1
ATOM 683 N N . ILE A 1 96 ? 9.122 -4.666 -6.078 1.00 94.25 96 ILE A N 1
ATOM 684 C CA . ILE A 1 96 ? 9.145 -5.987 -6.714 1.00 94.25 96 ILE A CA 1
ATOM 685 C C . ILE A 1 96 ? 8.858 -5.857 -8.204 1.00 94.25 96 ILE A C 1
ATOM 687 O O . ILE A 1 96 ? 9.587 -6.435 -9.003 1.00 94.25 96 ILE A O 1
ATOM 691 N N . TRP A 1 97 ? 7.895 -5.023 -8.602 1.00 93.12 97 TRP A N 1
ATOM 692 C CA . TRP A 1 97 ? 7.680 -4.743 -10.019 1.00 93.12 97 TRP A CA 1
ATOM 693 C C . TRP A 1 97 ? 8.924 -4.137 -10.680 1.00 93.12 97 TRP A C 1
ATOM 695 O O . TRP A 1 97 ? 9.292 -4.549 -11.776 1.00 93.12 97 TRP A O 1
ATOM 705 N N . ARG A 1 98 ? 9.629 -3.223 -9.999 1.00 92.94 98 ARG A N 1
ATOM 706 C CA . ARG A 1 98 ? 10.908 -2.688 -10.490 1.00 92.94 98 ARG A CA 1
ATOM 707 C C . ARG A 1 98 ? 11.941 -3.788 -10.731 1.00 92.94 98 ARG A C 1
ATOM 709 O O . ARG A 1 98 ? 12.659 -3.738 -11.725 1.00 92.94 98 ARG A O 1
ATOM 716 N N . LEU A 1 99 ? 12.053 -4.742 -9.807 1.00 92.75 99 LEU A N 1
ATOM 717 C CA . LEU A 1 99 ? 12.964 -5.879 -9.943 1.00 92.75 99 LEU A CA 1
ATOM 718 C C . LEU A 1 99 ? 12.528 -6.805 -11.083 1.00 92.75 99 LEU A C 1
ATOM 720 O O . LEU A 1 99 ? 13.379 -7.234 -11.855 1.00 92.75 99 LEU A O 1
ATOM 724 N N . ASP A 1 100 ? 11.225 -7.035 -11.249 1.00 90.75 100 ASP A N 1
ATOM 725 C CA . ASP A 1 100 ? 10.667 -7.840 -12.341 1.00 90.75 100 ASP A CA 1
ATOM 726 C C . ASP A 1 100 ? 11.005 -7.288 -13.734 1.00 90.75 100 ASP A C 1
ATOM 728 O O . ASP A 1 100 ? 11.068 -8.057 -14.689 1.00 90.75 100 ASP A O 1
ATOM 732 N N . GLN A 1 101 ? 11.260 -5.982 -13.856 1.00 90.44 101 GLN A N 1
ATOM 733 C CA . GLN A 1 101 ? 11.699 -5.349 -15.107 1.00 90.44 101 GLN A CA 1
ATOM 734 C C . GLN A 1 101 ? 13.224 -5.375 -15.318 1.00 90.44 101 GLN A C 1
ATOM 736 O O . GLN A 1 101 ? 13.721 -4.855 -16.314 1.00 90.44 101 GLN A O 1
ATOM 741 N N . SER A 1 102 ? 14.008 -5.933 -14.393 1.00 91.00 102 SER A N 1
ATOM 742 C CA . SER A 1 102 ? 15.466 -5.939 -14.518 1.00 91.00 102 SER A CA 1
ATOM 743 C C . SER A 1 102 ? 15.932 -6.910 -15.604 1.00 91.00 102 SER A C 1
ATOM 745 O O . SER A 1 102 ? 15.793 -8.122 -15.451 1.00 91.00 102 SER A O 1
ATOM 747 N N . GLU A 1 103 ? 16.602 -6.400 -16.642 1.00 85.81 103 GLU A N 1
ATOM 748 C CA . GLU A 1 103 ? 17.202 -7.216 -17.715 1.00 85.81 103 GLU A CA 1
ATOM 749 C C . GLU A 1 103 ? 18.125 -8.319 -17.178 1.00 85.81 103 GLU A C 1
ATOM 751 O O . GLU A 1 103 ? 18.123 -9.446 -17.667 1.00 85.81 103 GLU A O 1
ATOM 756 N N . ARG A 1 104 ? 18.880 -8.018 -16.113 1.00 86.88 104 ARG A N 1
ATOM 757 C CA . ARG A 1 104 ? 19.762 -8.987 -15.449 1.00 86.88 104 ARG A CA 1
ATOM 758 C C . ARG A 1 104 ? 18.994 -10.169 -14.873 1.00 86.88 104 ARG A C 1
ATOM 760 O O . ARG A 1 104 ? 19.473 -11.294 -14.965 1.00 86.88 104 ARG A O 1
ATOM 767 N N . LEU A 1 105 ? 17.839 -9.922 -14.259 1.00 87.12 105 LEU A N 1
ATOM 768 C CA . LEU A 1 105 ? 17.005 -10.979 -13.691 1.00 87.12 105 LEU A CA 1
ATOM 769 C C . LEU A 1 105 ? 16.260 -11.729 -14.793 1.00 87.12 105 LEU A C 1
ATOM 771 O O . LEU A 1 105 ? 16.249 -12.953 -14.777 1.00 87.12 105 LEU A O 1
ATOM 775 N N . LEU A 1 106 ? 15.749 -11.021 -15.800 1.00 87.75 106 LEU A N 1
ATOM 776 C CA . LEU A 1 106 ? 15.088 -11.619 -16.963 1.00 87.75 106 LEU A CA 1
ATOM 777 C C . LEU A 1 106 ? 16.014 -12.538 -17.776 1.00 87.75 106 LEU A C 1
ATOM 779 O O . LEU A 1 106 ? 15.547 -13.513 -18.355 1.00 87.75 106 LEU A O 1
ATOM 783 N N . ALA A 1 107 ? 17.325 -12.278 -17.782 1.00 88.94 107 ALA A N 1
ATOM 784 C CA . ALA A 1 107 ? 18.316 -13.149 -18.413 1.00 88.94 107 ALA A CA 1
ATOM 785 C C . ALA A 1 107 ? 18.569 -14.469 -17.652 1.00 88.94 107 ALA A C 1
ATOM 787 O O . ALA A 1 107 ? 19.224 -15.363 -18.190 1.00 88.94 107 ALA A O 1
ATOM 788 N N . HIS A 1 108 ? 18.084 -14.617 -16.412 1.00 90.38 108 HIS A N 1
ATOM 789 C CA . HIS A 1 108 ? 18.242 -15.859 -15.655 1.00 90.38 108 HIS A CA 1
ATOM 790 C C . HIS A 1 108 ? 17.153 -16.877 -16.041 1.00 90.38 108 HIS A C 1
ATOM 792 O O . HIS A 1 108 ? 15.969 -16.580 -15.890 1.00 90.38 108 HIS A O 1
ATOM 798 N N . PRO A 1 109 ? 17.518 -18.115 -16.435 1.00 85.62 109 PRO A N 1
ATOM 799 C CA . PRO A 1 109 ? 16.559 -19.101 -16.945 1.00 85.62 109 PRO A CA 1
ATOM 800 C C . PRO A 1 109 ? 15.472 -19.512 -15.940 1.00 85.62 109 PRO A C 1
ATOM 802 O O . PRO A 1 109 ? 14.402 -19.962 -16.336 1.00 85.62 109 PRO A O 1
ATOM 805 N N . SER A 1 110 ? 15.739 -19.361 -14.642 1.00 88.75 110 SER A N 1
ATOM 806 C CA . SER A 1 110 ? 14.812 -19.722 -13.562 1.00 88.75 110 SER A CA 1
ATOM 807 C C . SER A 1 110 ? 14.018 -18.531 -13.015 1.00 88.75 110 SER A C 1
ATOM 809 O O . SER A 1 110 ? 13.301 -18.682 -12.024 1.00 88.75 110 SER A O 1
ATOM 811 N N . PHE A 1 111 ? 14.177 -17.335 -13.588 1.00 88.44 111 PHE A N 1
ATOM 812 C CA . PHE A 1 111 ? 13.501 -16.143 -13.095 1.00 88.44 111 PHE A CA 1
ATOM 813 C C . PHE A 1 111 ? 12.036 -16.110 -13.536 1.00 88.44 111 PHE A C 1
ATOM 815 O O . PHE A 1 111 ? 11.702 -16.380 -14.687 1.00 88.44 111 PHE A O 1
ATOM 822 N N . ALA A 1 112 ? 11.155 -15.747 -12.608 1.00 87.38 112 ALA A N 1
ATOM 823 C CA . ALA A 1 112 ? 9.740 -15.552 -12.874 1.00 87.38 112 ALA A CA 1
ATOM 824 C C . ALA A 1 112 ? 9.262 -14.290 -12.145 1.00 87.38 112 ALA A C 1
ATOM 826 O O . ALA A 1 112 ? 9.531 -14.175 -10.945 1.00 87.38 112 ALA A O 1
ATOM 827 N N . PRO A 1 113 ? 8.511 -13.396 -12.816 1.00 87.25 113 PRO A N 1
ATOM 828 C CA . PRO A 1 113 ? 7.960 -12.204 -12.186 1.00 87.25 113 PRO A CA 1
ATOM 829 C C . PRO A 1 113 ? 7.165 -12.523 -10.915 1.00 87.25 113 PRO A C 1
ATOM 831 O O . PRO A 1 113 ? 6.371 -13.475 -10.871 1.00 87.25 113 PRO A O 1
ATOM 834 N N . ALA A 1 114 ? 7.380 -11.729 -9.868 1.00 89.12 114 ALA A N 1
ATOM 835 C CA . ALA A 1 114 ? 6.812 -11.949 -8.543 1.00 89.12 114 ALA A CA 1
ATOM 836 C C . ALA A 1 114 ? 5.729 -10.930 -8.156 1.00 89.12 114 ALA A C 1
ATOM 838 O O . ALA A 1 114 ? 4.952 -11.216 -7.243 1.00 89.12 114 ALA A O 1
ATOM 839 N N . ALA A 1 115 ? 5.602 -9.796 -8.852 1.00 85.06 115 ALA A N 1
ATOM 840 C CA . ALA A 1 115 ? 4.665 -8.730 -8.489 1.00 85.06 115 ALA A CA 1
ATOM 841 C C . ALA A 1 115 ? 3.206 -9.220 -8.419 1.00 85.06 115 ALA A C 1
ATOM 843 O O . ALA A 1 115 ? 2.506 -8.997 -7.430 1.00 85.06 115 ALA A O 1
ATOM 844 N N . SER A 1 116 ? 2.742 -9.974 -9.422 1.00 83.81 116 SER A N 1
ATOM 845 C CA . SER A 1 116 ? 1.382 -10.537 -9.417 1.00 83.81 116 SER A CA 1
ATOM 846 C C . SER A 1 116 ? 1.173 -11.552 -8.289 1.00 83.81 116 SER A C 1
ATOM 848 O O . SER A 1 116 ? 0.106 -11.589 -7.680 1.00 83.81 116 SER A O 1
ATOM 850 N N . LYS A 1 117 ? 2.196 -12.356 -7.967 1.00 88.44 117 LYS A N 1
ATOM 851 C CA . LYS A 1 117 ? 2.135 -13.317 -6.853 1.00 88.44 117 LYS A CA 1
ATOM 852 C C . LYS A 1 117 ? 2.056 -12.592 -5.515 1.00 88.44 117 LYS A C 1
ATOM 854 O O . LYS A 1 117 ? 1.278 -12.987 -4.654 1.00 88.44 117 LYS A O 1
ATOM 859 N N . GLN A 1 118 ? 2.806 -11.505 -5.354 1.00 89.69 118 GLN A N 1
ATOM 860 C CA . GLN A 1 118 ? 2.752 -10.674 -4.158 1.00 89.69 118 GLN A CA 1
ATOM 861 C C . GLN A 1 118 ? 1.357 -10.088 -3.935 1.00 89.69 118 GLN A C 1
ATOM 863 O O . GLN A 1 118 ? 0.893 -10.108 -2.803 1.00 89.69 118 GLN A O 1
ATOM 868 N N . LEU A 1 119 ? 0.656 -9.640 -4.982 1.00 87.19 119 LEU A N 1
ATOM 869 C CA . LEU A 1 119 ? -0.738 -9.191 -4.857 1.00 87.19 119 LEU A CA 1
ATOM 870 C C . LEU A 1 119 ? -1.664 -10.287 -4.312 1.00 87.19 119 LEU A C 1
ATOM 872 O O . LEU A 1 119 ? -2.482 -10.013 -3.435 1.00 87.19 119 LEU A O 1
ATOM 876 N N . ILE A 1 120 ? -1.513 -11.527 -4.788 1.00 89.62 120 ILE A N 1
ATOM 877 C CA . ILE A 1 120 ? -2.272 -12.679 -4.276 1.00 89.62 120 ILE A CA 1
ATOM 878 C C . ILE A 1 120 ? -1.928 -12.927 -2.801 1.00 89.62 120 ILE A C 1
ATOM 880 O O . ILE A 1 120 ? -2.829 -13.118 -1.985 1.00 89.62 120 ILE A O 1
ATOM 884 N N . PHE A 1 121 ? -0.645 -12.860 -2.431 1.00 91.81 121 PHE A N 1
ATOM 885 C CA . PHE A 1 121 ? -0.219 -12.974 -1.035 1.00 91.81 121 PHE A CA 1
ATOM 886 C C . PHE A 1 121 ? -0.757 -11.836 -0.160 1.00 91.81 121 PHE A C 1
ATOM 888 O O . PHE A 1 121 ? -1.186 -12.099 0.960 1.00 91.81 121 PHE A O 1
ATOM 895 N N . SER A 1 122 ? -0.807 -10.600 -0.661 1.00 90.12 122 SER A N 1
ATOM 896 C CA . SER A 1 122 ? -1.420 -9.464 0.032 1.00 90.12 122 SER A CA 1
ATOM 897 C C . SER A 1 122 ? -2.908 -9.702 0.267 1.00 90.12 122 SER A C 1
ATOM 899 O O . SER A 1 122 ? -3.385 -9.527 1.385 1.00 90.12 122 SER A O 1
ATOM 901 N N . ALA A 1 123 ? -3.637 -10.145 -0.760 1.00 90.12 123 ALA A N 1
ATOM 902 C CA . ALA A 1 123 ? -5.058 -10.459 -0.648 1.00 90.12 123 ALA A CA 1
ATOM 903 C C . ALA A 1 123 ? -5.308 -11.581 0.368 1.00 90.12 123 ALA A C 1
ATOM 905 O O . ALA A 1 123 ? -6.198 -11.465 1.208 1.00 90.12 123 ALA A O 1
ATOM 906 N N . MET A 1 124 ? -4.482 -12.629 0.348 1.00 94.00 124 MET A N 1
ATOM 907 C CA . MET A 1 124 ? -4.552 -13.720 1.318 1.00 94.00 124 MET A CA 1
ATOM 908 C C . MET A 1 124 ? -4.214 -13.245 2.737 1.00 94.00 124 MET A C 1
ATOM 910 O O . MET A 1 124 ? -4.911 -13.603 3.679 1.00 94.00 124 MET A O 1
ATOM 914 N N . GLY A 1 125 ? -3.204 -12.387 2.901 1.00 92.25 125 GLY A N 1
ATOM 915 C CA . GLY A 1 125 ? -2.855 -11.779 4.186 1.00 92.25 125 GLY A CA 1
ATOM 916 C C . GLY A 1 125 ? -3.983 -10.915 4.752 1.00 92.25 125 GLY A C 1
ATOM 917 O O . GLY A 1 125 ? -4.316 -11.038 5.929 1.00 92.25 125 GLY A O 1
ATOM 918 N N . VAL A 1 126 ? -4.631 -10.102 3.911 1.00 90.88 126 VAL A N 1
A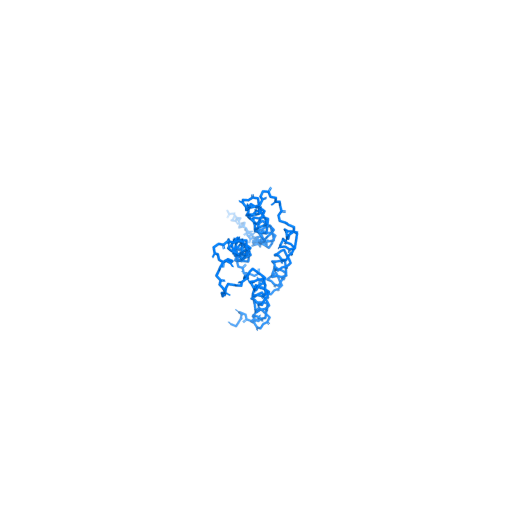TOM 919 C CA . VAL A 1 126 ? -5.824 -9.334 4.300 1.00 90.88 126 VAL A CA 1
ATOM 920 C C . VAL A 1 126 ? -6.974 -10.274 4.657 1.00 90.88 126 VAL A C 1
ATOM 922 O O . VAL A 1 126 ? -7.601 -10.082 5.692 1.00 90.88 126 VAL A O 1
ATOM 925 N N . ALA A 1 127 ? -7.233 -11.319 3.869 1.00 92.19 127 ALA A N 1
ATOM 926 C CA . ALA A 1 127 ? -8.281 -12.294 4.172 1.00 92.19 127 ALA A CA 1
ATOM 927 C C . ALA A 1 127 ? -8.048 -12.993 5.523 1.00 92.19 127 ALA A C 1
ATOM 929 O O . ALA A 1 127 ? -8.978 -13.115 6.319 1.00 92.19 127 ALA A O 1
ATOM 930 N N . LEU A 1 128 ? -6.804 -13.385 5.817 1.00 93.44 128 LEU A N 1
ATOM 931 C CA . LEU A 1 128 ? -6.417 -13.952 7.109 1.00 93.44 128 LEU A CA 1
ATOM 932 C C . LEU A 1 128 ? -6.582 -12.938 8.244 1.00 93.44 128 LEU A C 1
ATOM 934 O O . LEU A 1 128 ? -7.149 -13.280 9.275 1.00 93.44 128 LEU A O 1
ATOM 938 N N . PHE A 1 129 ? -6.154 -11.689 8.051 1.00 90.38 129 PHE A N 1
ATOM 939 C CA . PHE A 1 129 ? -6.351 -10.609 9.020 1.00 90.38 129 PHE A CA 1
ATOM 940 C C . PHE A 1 129 ? -7.835 -10.400 9.351 1.00 90.38 129 PHE A C 1
ATOM 942 O O . PHE A 1 129 ? -8.209 -10.331 10.522 1.00 90.38 129 PHE A O 1
ATOM 949 N N . VAL A 1 130 ? -8.693 -10.367 8.328 1.00 88.50 130 VAL A N 1
ATOM 950 C CA . VAL A 1 130 ? -10.147 -10.294 8.504 1.00 88.50 130 VAL A CA 1
ATOM 951 C C . VAL A 1 130 ? -10.657 -11.520 9.261 1.00 88.50 130 VAL A C 1
ATOM 953 O O . VAL A 1 130 ? -11.400 -11.364 10.226 1.00 88.50 130 VAL A O 1
ATOM 956 N N . GLY A 1 131 ? -10.227 -12.726 8.881 1.00 90.50 131 GLY A N 1
ATOM 957 C CA . GLY A 1 131 ? -10.588 -13.966 9.568 1.00 90.50 131 GLY A CA 1
ATOM 958 C C . GLY A 1 131 ? -10.225 -13.947 11.054 1.00 90.50 131 GLY A C 1
ATOM 959 O O . GLY A 1 131 ? -11.066 -14.263 11.892 1.00 90.50 131 GLY A O 1
ATOM 960 N N . VAL A 1 132 ? -9.016 -13.494 11.398 1.00 90.19 132 VAL A N 1
ATOM 961 C CA . VAL A 1 132 ? -8.563 -13.350 12.789 1.00 90.19 132 VAL A CA 1
ATOM 962 C C . VAL A 1 132 ? -9.455 -12.379 13.557 1.00 90.19 132 VAL A C 1
ATOM 964 O O . VAL A 1 132 ? -9.917 -12.730 14.637 1.00 90.19 132 VAL A O 1
ATOM 967 N N . LEU A 1 133 ? -9.758 -11.199 13.007 1.00 85.81 133 LEU A N 1
ATOM 968 C CA . LEU A 1 133 ? -10.636 -10.226 13.672 1.00 85.81 133 LEU A CA 1
ATOM 969 C C . LEU A 1 133 ? -12.068 -10.741 13.876 1.00 85.81 133 LEU A C 1
ATOM 971 O O . LEU A 1 133 ? -12.725 -10.355 14.842 1.00 85.81 133 LEU A O 1
ATOM 975 N N . LEU A 1 134 ? -12.559 -11.598 12.978 1.00 84.50 134 LEU A N 1
ATOM 976 C CA . LEU A 1 134 ? -13.872 -12.228 13.114 1.00 84.50 134 LEU A CA 1
ATOM 977 C C . LEU A 1 134 ? -13.884 -13.323 14.189 1.00 84.50 134 LEU A C 1
ATOM 979 O O . LEU A 1 134 ? -14.882 -13.456 14.897 1.00 84.50 134 LEU A O 1
ATOM 983 N N . LEU A 1 135 ? -12.795 -14.089 14.311 1.00 86.94 135 LEU A N 1
ATOM 984 C CA . LEU A 1 135 ? -12.655 -15.167 15.295 1.00 86.94 135 LEU A CA 1
ATOM 985 C C . LEU A 1 135 ? -12.353 -14.632 16.705 1.00 86.94 135 LEU A C 1
ATOM 987 O O . LEU A 1 135 ? -12.961 -15.090 17.668 1.00 86.94 135 LEU A O 1
ATOM 991 N N . LEU A 1 136 ? -11.478 -13.628 16.836 1.00 80.25 136 LEU A N 1
ATOM 992 C CA . LEU A 1 136 ? -11.137 -12.957 18.102 1.00 80.25 136 LEU A CA 1
ATOM 993 C C . LEU A 1 136 ? -12.194 -11.907 18.491 1.00 80.25 136 LEU A C 1
ATOM 995 O O . LEU A 1 136 ? -11.888 -10.773 18.844 1.00 80.25 136 LEU A O 1
ATOM 999 N N . LYS A 1 137 ? -13.481 -12.244 18.422 1.00 60.66 137 LYS A N 1
ATOM 1000 C CA . LYS A 1 137 ? -14.542 -11.279 18.745 1.00 60.66 137 LYS A CA 1
ATOM 1001 C C . LYS A 1 137 ? -14.529 -10.844 20.222 1.00 60.66 137 LYS A C 1
ATOM 1003 O O . LYS A 1 137 ? -14.986 -9.741 20.516 1.00 60.66 137 LYS A O 1
ATOM 1008 N N . ASP A 1 138 ? -13.937 -11.643 21.112 1.00 59.59 138 ASP A N 1
ATOM 1009 C CA . ASP A 1 138 ? -13.762 -11.319 22.530 1.00 59.59 138 ASP A CA 1
ATOM 1010 C C . ASP A 1 138 ? -12.292 -11.084 22.897 1.00 59.59 138 ASP A C 1
ATOM 1012 O O . ASP A 1 138 ? -11.525 -12.010 23.133 1.00 59.59 138 ASP A O 1
ATOM 1016 N N . HIS A 1 139 ? -11.917 -9.809 23.001 1.00 55.50 139 HIS A N 1
ATOM 1017 C CA . HIS A 1 139 ? -10.684 -9.367 23.670 1.00 55.50 139 HIS A CA 1
ATOM 1018 C C . HIS A 1 139 ? -10.970 -8.898 25.112 1.00 55.50 139 HIS A C 1
ATOM 1020 O O . HIS A 1 139 ? -10.154 -8.205 25.714 1.00 55.50 139 HIS A O 1
ATOM 1026 N N . ARG A 1 140 ? -12.188 -9.153 25.609 1.00 53.59 140 ARG A N 1
ATOM 1027 C CA . ARG A 1 140 ? -12.765 -8.563 26.827 1.00 53.59 140 ARG A CA 1
ATOM 1028 C C . ARG A 1 140 ? -13.203 -9.603 27.869 1.00 53.59 140 ARG A C 1
ATOM 1030 O O . ARG A 1 140 ? -14.049 -9.281 28.700 1.00 53.59 140 ARG A O 1
ATOM 1037 N N . ILE A 1 141 ? -12.629 -10.807 27.838 1.00 46.91 141 ILE A N 1
ATOM 1038 C CA . ILE A 1 141 ? -12.628 -11.673 29.029 1.00 46.91 141 ILE A CA 1
ATOM 1039 C C . ILE A 1 141 ? -11.543 -11.166 29.976 1.00 46.91 141 ILE A C 1
ATOM 1041 O O . ILE A 1 141 ? -10.425 -10.908 29.474 1.00 46.91 141 ILE A O 1
#